Protein AF-A0A5C7MV73-F1 (afdb_monomer_lite)

Radius of gyration: 19.34 Å; chains: 1; bounding box: 49×48×42 Å

Secondary structure (DSSP, 8-state):
-HHHHHHHHHHHTTSS-GGGGPPPTTT---HHHHHHHHHHHHHHHHHHHHH-S-HHHHHHHHHHHHHHHHHHHHHHHHHHHHHHHHHHT---HHHHHHHHHHHHHHHHHHHHHHH-TTSTHHHHHHHHHHHHHHHHHHHHHHHHH-TTHHHHTT--SS--HHHHHS---TTGGG-

Structure (mmCIF, N/CA/C/O backbone):
data_AF-A0A5C7MV73-F1
#
_entry.id   AF-A0A5C7MV73-F1
#
loop_
_atom_site.group_PDB
_atom_site.id
_atom_site.type_symbol
_atom_site.label_atom_id
_atom_site.label_alt_id
_atom_site.label_comp_id
_atom_site.label_asym_id
_atom_site.label_entity_id
_atom_site.label_seq_id
_atom_site.pdbx_PDB_ins_code
_atom_site.Cartn_x
_atom_site.Cartn_y
_atom_site.Cartn_z
_atom_site.occupancy
_atom_site.B_iso_or_equiv
_atom_site.auth_seq_id
_atom_site.auth_comp_id
_atom_site.auth_asym_id
_atom_site.auth_atom_id
_atom_site.pdbx_PDB_model_num
ATOM 1 N N . THR A 1 1 ? 5.139 -13.716 6.979 1.00 66.12 1 THR A N 1
ATOM 2 C CA . THR A 1 1 ? 4.104 -13.939 8.017 1.00 66.12 1 THR A CA 1
ATOM 3 C C . THR A 1 1 ? 3.311 -12.680 8.343 1.00 66.12 1 THR A C 1
ATOM 5 O O . THR A 1 1 ? 2.109 -12.799 8.534 1.00 66.12 1 THR A O 1
ATOM 8 N N . ALA A 1 2 ? 3.917 -11.484 8.371 1.00 81.38 2 ALA A N 1
ATOM 9 C CA . ALA A 1 2 ? 3.180 -10.228 8.572 1.00 81.38 2 ALA A CA 1
ATOM 10 C C . ALA A 1 2 ? 2.111 -9.983 7.486 1.00 81.38 2 ALA A C 1
ATOM 12 O O . ALA A 1 2 ? 0.936 -9.880 7.816 1.00 81.38 2 ALA A O 1
ATOM 13 N N . LEU A 1 3 ? 2.486 -10.039 6.198 1.00 84.38 3 LEU A N 1
ATOM 14 C CA . LEU A 1 3 ? 1.556 -9.837 5.072 1.00 84.38 3 LEU A CA 1
ATOM 15 C C . LEU A 1 3 ? 0.315 -10.739 5.148 1.00 84.38 3 LEU A C 1
ATOM 17 O O . LEU A 1 3 ? -0.807 -10.259 5.043 1.00 84.38 3 LEU A O 1
ATOM 21 N N . SER A 1 4 ? 0.500 -12.040 5.385 1.00 85.50 4 SER A N 1
ATOM 22 C CA . SER A 1 4 ? -0.615 -12.989 5.498 1.00 85.50 4 SER A CA 1
ATOM 23 C C . SER A 1 4 ? -1.550 -12.670 6.667 1.00 85.50 4 SER A C 1
ATOM 25 O O . SER A 1 4 ? -2.741 -12.938 6.573 1.00 85.50 4 SER A O 1
ATOM 27 N N . ARG A 1 5 ? -1.033 -12.094 7.762 1.00 84.25 5 ARG A N 1
ATOM 28 C CA . ARG A 1 5 ? -1.854 -11.669 8.905 1.00 84.25 5 ARG A CA 1
ATOM 29 C C . ARG A 1 5 ? -2.614 -10.380 8.602 1.00 84.25 5 ARG A C 1
ATOM 31 O O . ARG A 1 5 ? -3.785 -10.300 8.946 1.00 84.25 5 ARG A O 1
ATOM 38 N N . THR A 1 6 ? -1.995 -9.428 7.905 1.00 87.94 6 THR A N 1
ATOM 39 C CA . THR A 1 6 ? -2.673 -8.209 7.439 1.00 87.94 6 THR A CA 1
ATOM 40 C C . THR A 1 6 ? -3.791 -8.539 6.450 1.00 87.94 6 THR A C 1
ATOM 42 O O . THR A 1 6 ? -4.907 -8.066 6.621 1.00 87.94 6 THR A O 1
ATOM 45 N N . LEU A 1 7 ? -3.537 -9.412 5.466 1.00 87.69 7 LEU A N 1
ATOM 46 C CA . LEU A 1 7 ? -4.562 -9.872 4.518 1.00 87.69 7 LEU A CA 1
ATOM 47 C C . LEU A 1 7 ? -5.703 -10.617 5.221 1.00 87.69 7 LEU A C 1
ATOM 49 O O . LEU A 1 7 ? -6.866 -10.432 4.876 1.00 87.69 7 LEU A O 1
ATOM 53 N N . PHE A 1 8 ? -5.375 -11.434 6.223 1.00 85.75 8 PHE A N 1
ATOM 54 C CA . PHE A 1 8 ? -6.368 -12.112 7.050 1.00 85.75 8 PHE A CA 1
ATOM 55 C C . PHE A 1 8 ? -7.244 -11.123 7.831 1.00 85.75 8 PHE A C 1
ATOM 57 O O . PHE A 1 8 ? -8.467 -11.229 7.775 1.00 85.75 8 PHE A O 1
ATOM 64 N N . ALA A 1 9 ? -6.643 -10.133 8.500 1.00 84.56 9 ALA A N 1
ATOM 65 C CA . ALA A 1 9 ? -7.378 -9.087 9.213 1.00 84.56 9 ALA A CA 1
ATOM 66 C C . ALA A 1 9 ? -8.276 -8.280 8.258 1.00 84.56 9 ALA A C 1
ATOM 68 O O . ALA A 1 9 ? -9.473 -8.155 8.498 1.00 84.56 9 ALA A O 1
ATOM 69 N N . MET A 1 10 ? -7.743 -7.857 7.107 1.00 87.88 10 MET A N 1
ATOM 70 C CA . MET A 1 10 ? -8.515 -7.173 6.062 1.00 87.88 10 MET A CA 1
ATOM 71 C C . MET A 1 10 ? -9.675 -8.022 5.515 1.00 87.88 10 MET A C 1
ATOM 73 O O . MET A 1 10 ? -10.728 -7.481 5.180 1.00 87.88 10 MET A O 1
ATOM 77 N N . GLY A 1 11 ? -9.504 -9.346 5.419 1.00 85.62 11 GLY A N 1
ATOM 78 C CA . GLY A 1 11 ? -10.577 -10.276 5.058 1.00 85.62 11 GLY A CA 1
ATOM 79 C C . GLY A 1 11 ? -11.682 -10.331 6.113 1.00 85.62 11 GLY A C 1
ATOM 80 O O . GLY A 1 11 ? -12.858 -10.306 5.766 1.00 85.62 11 GLY A O 1
ATOM 81 N N . ARG A 1 12 ? -11.323 -10.322 7.401 1.00 82.44 12 ARG A N 1
ATOM 82 C CA . ARG A 1 12 ? -12.289 -10.298 8.515 1.00 82.44 12 ARG A CA 1
ATOM 83 C C . ARG A 1 12 ? -13.036 -8.971 8.655 1.00 82.44 12 ARG A C 1
ATOM 85 O O . ARG A 1 12 ? -14.192 -8.957 9.063 1.00 82.44 12 ARG A O 1
ATOM 92 N N . GLU A 1 13 ? -12.397 -7.866 8.290 1.00 83.81 13 GLU A N 1
ATOM 93 C CA . GLU A 1 13 ? -13.022 -6.539 8.237 1.00 83.81 13 GLU A CA 1
ATOM 94 C C . GLU A 1 13 ? -13.892 -6.339 6.980 1.00 83.81 13 GLU A C 1
ATOM 96 O O . GLU A 1 13 ? -14.599 -5.339 6.858 1.00 83.81 13 GLU A O 1
ATOM 101 N N . GLY A 1 14 ? -13.868 -7.286 6.033 1.00 83.00 14 GLY A N 1
ATOM 102 C CA . GLY A 1 14 ? -14.630 -7.229 4.783 1.00 83.00 14 GLY A CA 1
ATOM 103 C C . GLY A 1 14 ? -14.017 -6.333 3.696 1.00 83.00 14 GLY A C 1
ATOM 104 O O . GLY A 1 14 ? -14.646 -6.141 2.644 1.00 83.00 14 GLY A O 1
ATOM 105 N N . LEU A 1 15 ? -12.798 -5.807 3.911 1.00 85.00 15 LEU A N 1
ATOM 106 C CA . LEU A 1 15 ? -12.034 -5.076 2.886 1.00 85.00 15 LEU A CA 1
ATOM 107 C C . LEU A 1 15 ? -11.621 -6.001 1.737 1.00 85.00 15 LEU A C 1
ATOM 109 O O . LEU A 1 15 ? -11.571 -5.569 0.586 1.00 85.00 15 LEU A O 1
ATOM 113 N N . LEU A 1 16 ? -11.340 -7.265 2.050 1.00 87.12 16 LEU A N 1
ATOM 114 C CA . LEU A 1 16 ? -11.012 -8.316 1.090 1.00 87.12 16 LEU A CA 1
ATOM 115 C C . LEU A 1 16 ? -12.119 -9.384 1.053 1.00 87.12 16 LEU A C 1
ATOM 117 O O . LEU A 1 16 ? -13.000 -9.373 1.913 1.00 87.12 16 LEU A O 1
ATOM 121 N N . PRO A 1 17 ? -12.120 -10.292 0.056 1.00 85.06 17 PRO A N 1
ATOM 122 C CA . PRO A 1 17 ? -13.029 -11.435 0.049 1.00 85.06 17 PRO A CA 1
ATOM 123 C C . PRO A 1 17 ? -12.974 -12.236 1.356 1.00 85.06 17 PRO A C 1
ATOM 125 O O . PRO A 1 17 ? -11.885 -12.562 1.831 1.00 85.06 17 PRO A O 1
ATOM 128 N N . ASP A 1 18 ? -14.140 -12.623 1.875 1.00 82.75 18 ASP A N 1
ATOM 129 C CA . ASP A 1 18 ? -14.304 -13.307 3.168 1.00 82.75 18 ASP A CA 1
ATOM 130 C C . ASP A 1 18 ? -13.442 -14.579 3.285 1.00 82.75 18 ASP A C 1
ATOM 132 O O . ASP A 1 18 ? -12.954 -14.925 4.361 1.00 82.75 18 ASP A O 1
ATOM 136 N N . ALA A 1 19 ? -13.162 -15.247 2.158 1.00 85.19 19 ALA A N 1
ATOM 137 C CA . ALA A 1 19 ? -12.262 -16.398 2.078 1.00 85.19 19 ALA A CA 1
ATOM 138 C C . ALA A 1 19 ? -10.876 -16.128 2.702 1.00 85.19 19 ALA A C 1
ATOM 140 O O . ALA A 1 19 ? -10.326 -16.989 3.384 1.00 85.19 19 ALA A O 1
ATOM 141 N N . LEU A 1 20 ? -10.323 -14.921 2.534 1.00 85.12 20 LEU A N 1
ATOM 142 C CA . LEU A 1 20 ? -9.012 -14.550 3.083 1.00 85.12 20 LEU A CA 1
ATOM 143 C C . LEU A 1 20 ? -9.024 -14.414 4.612 1.00 85.12 20 LEU A C 1
ATOM 145 O O . LEU A 1 20 ? -7.974 -14.563 5.235 1.00 85.12 20 LEU A O 1
ATOM 149 N N . GLY A 1 21 ? -10.197 -14.196 5.213 1.00 83.31 21 GLY A N 1
ATOM 150 C CA . GLY A 1 21 ? -10.404 -14.149 6.662 1.00 83.31 21 GLY A CA 1
ATOM 151 C C . GLY A 1 21 ? -10.554 -15.521 7.332 1.00 83.31 21 GLY A C 1
ATOM 152 O O . GLY A 1 21 ? -10.794 -15.574 8.537 1.00 83.31 21 GLY A O 1
ATOM 153 N N . HIS A 1 22 ? -10.416 -16.632 6.594 1.00 82.62 22 HIS A N 1
ATOM 154 C CA . HIS A 1 22 ? -10.564 -17.981 7.147 1.00 82.62 22 HIS A CA 1
ATOM 155 C C . HIS A 1 22 ? -9.251 -18.529 7.721 1.00 82.62 22 HIS A C 1
ATOM 157 O O . HIS A 1 22 ? -8.219 -18.626 7.045 1.00 82.62 22 HIS A O 1
ATOM 163 N N . ALA A 1 23 ? -9.304 -18.958 8.983 1.00 84.75 23 ALA A N 1
ATOM 164 C CA . ALA A 1 23 ? -8.218 -19.680 9.632 1.00 84.75 23 ALA A CA 1
ATOM 165 C C . ALA A 1 23 ? -8.372 -21.196 9.422 1.00 84.75 23 ALA A C 1
ATOM 167 O O . ALA A 1 23 ? -9.476 -21.716 9.287 1.00 84.75 23 ALA A O 1
ATOM 168 N N . HIS A 1 24 ? -7.259 -21.928 9.399 1.00 82.94 24 HIS A N 1
ATOM 169 C CA . HIS A 1 24 ? -7.281 -23.384 9.294 1.00 82.94 24 HIS A CA 1
ATOM 170 C C . HIS A 1 24 ? -7.956 -23.987 10.546 1.00 82.94 24 HIS A C 1
ATOM 172 O O . HIS A 1 24 ? -7.481 -23.708 11.648 1.00 82.94 24 HIS A O 1
ATOM 178 N N . PRO A 1 25 ? -8.953 -24.890 10.432 1.00 80.62 25 PRO A N 1
ATOM 179 C CA . PRO A 1 25 ? -9.719 -25.390 11.585 1.00 80.62 25 PRO A CA 1
ATOM 180 C C . PRO A 1 25 ? -8.858 -26.030 12.686 1.00 80.62 25 PRO A C 1
ATOM 182 O O . PRO A 1 25 ? -9.040 -25.776 13.872 1.00 80.62 25 PRO A O 1
ATOM 185 N N . ARG A 1 26 ? -7.867 -26.840 12.285 1.00 80.69 26 ARG A N 1
ATOM 186 C CA . ARG A 1 26 ? -6.936 -27.525 13.200 1.00 80.69 26 ARG A CA 1
ATOM 187 C C . ARG A 1 26 ? -5.735 -26.678 13.642 1.00 80.69 26 ARG A C 1
ATOM 189 O O . ARG A 1 26 ? -5.458 -26.591 14.831 1.00 80.69 26 ARG A O 1
ATOM 196 N N . TYR A 1 27 ? -5.006 -26.086 12.690 1.00 81.06 27 TYR A N 1
ATOM 197 C CA . TYR A 1 27 ? -3.737 -25.389 12.949 1.00 81.06 27 TYR A CA 1
ATOM 198 C C . TYR A 1 27 ? -3.879 -23.888 13.216 1.00 81.06 27 TYR A C 1
ATOM 200 O O . TYR A 1 27 ? -2.906 -23.255 13.609 1.00 81.06 27 TYR A O 1
ATOM 208 N N . ARG A 1 28 ? -5.076 -23.316 13.021 1.00 75.94 28 ARG A N 1
ATOM 209 C CA . ARG A 1 28 ? -5.414 -21.918 13.341 1.00 75.94 28 ARG A CA 1
ATOM 210 C C . ARG A 1 28 ? -4.530 -20.895 12.619 1.00 75.94 28 ARG A C 1
ATOM 212 O O . ARG A 1 28 ? -4.274 -19.804 13.114 1.00 75.94 28 ARG A O 1
ATOM 219 N N . THR A 1 29 ? -4.068 -21.256 11.426 1.00 82.50 29 THR A N 1
ATOM 220 C CA . THR A 1 29 ? -3.215 -20.430 10.566 1.00 82.50 29 THR A CA 1
ATOM 221 C C . THR A 1 29 ? -4.035 -19.800 9.437 1.00 82.50 29 THR A C 1
ATOM 223 O O . THR A 1 29 ? -4.980 -20.429 8.955 1.00 82.50 29 THR A O 1
ATOM 226 N N . PRO A 1 30 ? -3.693 -18.587 8.962 1.00 83.19 30 PRO A N 1
ATOM 227 C CA . PRO A 1 30 ? -4.384 -17.928 7.851 1.00 83.19 30 PRO A CA 1
ATOM 228 C C . PRO A 1 30 ? -3.987 -18.565 6.506 1.00 83.19 30 PRO A C 1
ATOM 230 O O . PRO A 1 30 ? -3.307 -17.960 5.678 1.00 83.19 30 PRO A O 1
ATOM 233 N N . HIS A 1 31 ? -4.347 -19.835 6.318 1.00 85.44 31 HIS A N 1
ATOM 234 C CA . HIS A 1 31 ? -3.887 -20.667 5.206 1.00 85.44 31 HIS A CA 1
ATOM 235 C C . HIS A 1 31 ? -4.344 -20.141 3.840 1.00 85.44 31 HIS A C 1
ATOM 237 O O . HIS A 1 31 ? -3.548 -20.158 2.905 1.00 85.44 31 HIS A O 1
ATOM 243 N N . VAL A 1 32 ? -5.565 -19.600 3.732 1.00 87.44 32 VAL A N 1
ATOM 244 C CA . VAL A 1 32 ? -6.060 -18.999 2.482 1.00 87.44 32 VAL A CA 1
ATOM 245 C C . VAL A 1 32 ? -5.246 -17.756 2.129 1.00 87.44 32 VAL A C 1
ATOM 247 O O . VAL A 1 32 ? -4.708 -17.663 1.027 1.00 87.44 32 VAL A O 1
ATOM 250 N N . ALA A 1 33 ? -5.052 -16.838 3.081 1.00 87.31 33 ALA A N 1
ATOM 251 C CA . ALA A 1 33 ? -4.213 -15.658 2.871 1.00 87.31 33 ALA A CA 1
ATOM 252 C C . ALA A 1 33 ? -2.767 -16.023 2.510 1.00 87.31 33 ALA A C 1
ATOM 254 O O . ALA A 1 33 ? -2.166 -15.383 1.650 1.00 87.31 33 ALA A O 1
ATOM 255 N N . LEU A 1 34 ? -2.215 -17.078 3.118 1.00 88.69 34 LEU A N 1
ATOM 256 C CA . LEU A 1 34 ? -0.885 -17.579 2.778 1.00 88.69 34 LEU A CA 1
ATOM 257 C C . LEU A 1 34 ? -0.834 -18.157 1.357 1.00 88.69 34 LEU A C 1
ATOM 259 O O . LEU A 1 34 ? 0.111 -17.870 0.627 1.00 88.69 34 LEU A O 1
ATOM 263 N N . SER A 1 35 ? -1.851 -18.927 0.960 1.00 89.12 35 SER A N 1
ATOM 264 C CA . SER A 1 35 ? -1.933 -19.537 -0.372 1.00 89.12 35 SER A CA 1
ATOM 265 C C . SER A 1 35 ? -2.033 -18.511 -1.499 1.00 89.12 35 SER A C 1
ATOM 267 O O . SER A 1 35 ? -1.579 -18.791 -2.597 1.00 89.12 35 SER A O 1
ATOM 269 N N . VAL A 1 36 ? -2.561 -17.314 -1.219 1.00 89.94 36 VAL A N 1
ATOM 270 C CA . VAL A 1 36 ? -2.613 -16.200 -2.178 1.00 89.94 36 VAL A CA 1
ATOM 271 C C . VAL A 1 36 ? -1.332 -15.362 -2.135 1.00 89.94 36 VAL A C 1
ATOM 273 O O . VAL A 1 36 ? -0.796 -14.985 -3.173 1.00 89.94 36 VAL A O 1
ATOM 276 N N . ALA A 1 37 ? -0.803 -15.081 -0.941 1.00 89.81 37 ALA A N 1
ATOM 277 C CA . ALA A 1 37 ? 0.368 -14.223 -0.786 1.00 89.81 37 ALA A CA 1
ATOM 278 C C . ALA A 1 37 ? 1.670 -14.872 -1.280 1.00 89.81 37 ALA A C 1
ATOM 280 O O . ALA A 1 37 ? 2.508 -14.186 -1.861 1.00 89.81 37 ALA A O 1
ATOM 281 N N . MET A 1 38 ? 1.863 -16.173 -1.032 1.00 91.06 38 MET A N 1
ATOM 282 C CA . MET A 1 38 ? 3.121 -16.857 -1.360 1.00 91.06 38 MET A CA 1
ATOM 283 C C . MET A 1 38 ? 3.395 -16.923 -2.867 1.00 91.06 38 MET A C 1
ATOM 285 O O . MET A 1 38 ? 4.501 -16.539 -3.248 1.00 91.06 38 MET A O 1
ATOM 289 N N . PRO A 1 39 ? 2.437 -17.320 -3.731 1.00 92.44 39 PRO A N 1
ATOM 290 C CA . PRO A 1 39 ? 2.635 -17.261 -5.175 1.00 92.44 39 PRO A CA 1
ATOM 291 C C . PRO A 1 39 ? 2.992 -15.853 -5.630 1.00 92.44 39 PRO A C 1
ATOM 293 O O . PRO A 1 39 ? 3.994 -15.683 -6.304 1.00 92.44 39 PRO A O 1
ATOM 296 N N . MET A 1 40 ? 2.286 -14.824 -5.152 1.00 89.81 40 MET A N 1
ATOM 297 C CA . MET A 1 40 ? 2.567 -13.440 -5.547 1.00 89.81 40 MET A CA 1
ATOM 298 C C . MET A 1 40 ? 3.988 -12.985 -5.169 1.00 89.81 40 MET A C 1
ATOM 300 O O . MET A 1 40 ? 4.650 -12.309 -5.953 1.00 89.81 40 MET A O 1
ATOM 304 N N . ILE A 1 41 ? 4.486 -13.379 -3.990 1.00 90.44 41 ILE A N 1
ATOM 305 C CA . ILE A 1 41 ? 5.856 -13.069 -3.540 1.00 90.44 41 ILE A CA 1
ATOM 306 C C . ILE A 1 41 ? 6.917 -13.761 -4.406 1.00 90.44 41 ILE A C 1
ATOM 308 O O . ILE A 1 41 ? 8.012 -13.224 -4.543 1.00 90.44 41 ILE A O 1
ATOM 312 N N . VAL A 1 42 ? 6.626 -14.938 -4.965 1.00 93.56 42 VAL A N 1
ATOM 313 C CA . VAL A 1 42 ? 7.579 -15.718 -5.772 1.00 93.56 42 VAL A CA 1
ATOM 314 C C . VAL A 1 42 ? 7.477 -15.361 -7.253 1.00 93.56 42 VAL A C 1
ATOM 316 O O . VAL A 1 42 ? 8.488 -15.101 -7.899 1.00 93.56 42 VAL A O 1
ATOM 319 N N . GLU A 1 43 ? 6.263 -15.311 -7.788 1.00 94.00 43 GLU A N 1
ATOM 320 C CA . GLU A 1 43 ? 5.981 -15.064 -9.198 1.00 94.00 43 GLU A CA 1
ATOM 321 C C . GLU A 1 43 ? 6.427 -13.672 -9.630 1.00 94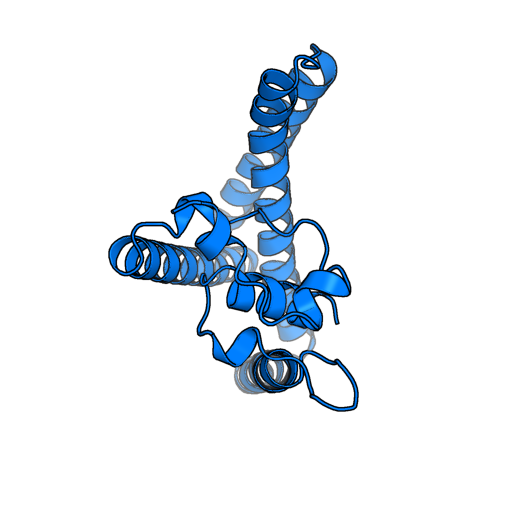.00 43 GLU A C 1
ATOM 323 O O . GLU A 1 43 ? 6.984 -13.547 -10.713 1.00 94.00 43 GLU A O 1
ATOM 328 N N . VAL A 1 44 ? 6.263 -12.634 -8.800 1.00 93.19 44 VAL A N 1
ATOM 329 C CA . VAL A 1 44 ? 6.658 -11.266 -9.179 1.00 93.19 44 VAL A CA 1
ATOM 330 C C . VAL A 1 44 ? 8.178 -11.143 -9.401 1.00 93.19 44 VAL A C 1
ATOM 332 O O . VAL A 1 44 ? 8.571 -10.713 -10.487 1.00 93.19 44 VAL A O 1
ATOM 335 N N . PRO A 1 45 ? 9.063 -11.542 -8.461 1.00 92.75 45 PRO A N 1
ATOM 336 C CA . PRO A 1 45 ? 10.505 -11.557 -8.707 1.00 92.75 45 PRO A CA 1
ATOM 337 C C . PRO A 1 45 ? 10.920 -12.488 -9.847 1.00 92.75 45 PRO A C 1
ATOM 339 O O . PRO A 1 45 ? 11.790 -12.126 -10.633 1.00 92.75 45 PRO A O 1
ATOM 342 N N . VAL A 1 46 ? 10.307 -13.673 -9.953 1.00 94.69 46 VAL A N 1
ATOM 343 C CA . VAL A 1 46 ? 10.628 -14.647 -11.008 1.00 94.69 46 VAL A CA 1
ATOM 344 C C . VAL A 1 46 ? 10.254 -14.103 -12.386 1.00 94.69 46 VAL A C 1
ATOM 346 O O . VAL A 1 46 ? 11.077 -14.140 -13.294 1.00 94.69 46 VAL A O 1
ATOM 349 N N . ALA A 1 47 ? 9.060 -13.532 -12.541 1.00 93.94 47 ALA A N 1
ATOM 350 C CA . ALA A 1 47 ? 8.636 -12.869 -13.769 1.00 93.94 47 ALA A CA 1
ATOM 351 C C . ALA A 1 47 ? 9.557 -11.691 -14.113 1.00 93.94 47 ALA A C 1
ATOM 353 O O . ALA A 1 47 ? 9.928 -11.518 -15.272 1.00 93.94 47 ALA A O 1
ATOM 354 N N . TYR A 1 48 ? 9.978 -10.916 -13.109 1.00 92.75 48 TYR A N 1
ATOM 355 C CA . TYR A 1 48 ? 10.893 -9.802 -13.328 1.00 92.75 48 TYR A CA 1
ATOM 356 C C . TYR A 1 48 ? 12.292 -10.272 -13.766 1.00 92.75 48 TYR A C 1
ATOM 358 O O . TYR A 1 48 ? 12.884 -9.655 -14.645 1.00 92.75 48 TYR A O 1
ATOM 366 N N . LEU A 1 49 ? 12.793 -11.402 -13.252 1.00 94.12 49 LEU A N 1
ATOM 367 C CA . LEU A 1 49 ? 14.061 -11.997 -13.704 1.00 94.12 49 LEU A CA 1
ATOM 368 C C . LEU A 1 49 ? 14.065 -12.356 -15.193 1.00 94.12 49 LEU A C 1
ATOM 370 O O . LEU A 1 49 ? 15.114 -12.264 -15.818 1.00 94.12 49 LEU A O 1
ATOM 374 N N . PHE A 1 50 ? 12.922 -12.732 -15.772 1.00 93.88 50 PHE A N 1
ATOM 375 C CA . PHE A 1 50 ? 12.834 -12.997 -17.212 1.00 93.88 50 PHE A CA 1
ATOM 376 C C . PHE A 1 50 ? 12.890 -11.727 -18.070 1.00 93.88 50 PHE A C 1
ATOM 378 O O . PHE A 1 50 ? 13.200 -11.814 -19.256 1.00 93.88 50 PHE A O 1
ATOM 385 N N . ALA A 1 51 ? 12.576 -10.564 -17.493 1.00 89.44 51 ALA A N 1
ATOM 386 C CA . ALA A 1 51 ? 12.569 -9.280 -18.191 1.00 89.44 51 ALA A CA 1
ATOM 387 C C . ALA A 1 51 ? 13.816 -8.423 -17.908 1.00 89.44 51 ALA A C 1
ATOM 389 O O . ALA A 1 51 ? 14.110 -7.509 -18.674 1.00 89.44 51 ALA A O 1
ATOM 390 N N . ALA A 1 52 ? 14.521 -8.679 -16.806 1.00 89.62 52 ALA A N 1
ATOM 391 C CA . ALA A 1 52 ? 15.673 -7.897 -16.378 1.00 89.62 52 ALA A CA 1
ATOM 392 C C . ALA A 1 52 ? 16.987 -8.408 -16.981 1.00 89.62 52 ALA A C 1
ATOM 394 O O . ALA A 1 52 ? 17.193 -9.607 -17.150 1.00 89.62 52 ALA A O 1
ATOM 395 N N . GLU A 1 53 ? 17.916 -7.486 -17.225 1.00 88.44 53 GLU A N 1
ATOM 396 C CA . GLU A 1 53 ? 19.251 -7.803 -17.746 1.00 88.44 53 GLU A CA 1
ATOM 397 C C . GLU A 1 53 ? 20.151 -8.458 -16.689 1.00 88.44 53 GLU A C 1
ATOM 399 O O . GLU A 1 53 ? 21.038 -9.249 -17.013 1.00 88.44 53 GLU A O 1
ATOM 404 N N . SER A 1 54 ? 19.920 -8.154 -15.407 1.00 92.62 54 SER A N 1
ATOM 405 C CA . SER A 1 54 ? 20.673 -8.730 -14.300 1.00 92.62 54 SER A CA 1
ATOM 406 C C . SER A 1 54 ? 19.821 -8.952 -13.048 1.00 92.62 54 SER A C 1
ATOM 408 O O . SER A 1 54 ? 18.853 -8.241 -12.770 1.00 92.62 54 SER A O 1
ATOM 410 N N . SER A 1 55 ? 20.235 -9.910 -12.212 1.00 92.44 55 SER A N 1
ATOM 411 C CA . SER A 1 55 ? 19.627 -10.140 -10.893 1.00 92.44 55 SER A CA 1
ATOM 412 C C . SER A 1 55 ? 19.789 -8.944 -9.945 1.00 92.44 55 SER A C 1
ATOM 414 O O . SER A 1 55 ? 18.972 -8.748 -9.043 1.00 92.44 55 SER A O 1
ATOM 416 N N . ARG A 1 56 ? 20.818 -8.114 -10.164 1.00 92.56 56 ARG A N 1
ATOM 417 C CA . ARG A 1 56 ? 21.034 -6.872 -9.417 1.00 92.56 56 ARG A CA 1
ATOM 418 C C . ARG A 1 56 ? 19.943 -5.848 -9.720 1.00 92.56 56 ARG A C 1
ATOM 420 O O . ARG A 1 56 ? 19.460 -5.212 -8.786 1.00 92.56 56 ARG A O 1
ATOM 427 N N . ASP A 1 57 ? 19.524 -5.724 -10.975 1.00 90.94 57 ASP A N 1
ATOM 428 C CA . ASP A 1 57 ? 18.466 -4.784 -11.371 1.00 90.94 57 ASP A CA 1
ATOM 429 C C . ASP A 1 57 ? 17.106 -5.208 -10.819 1.00 90.94 57 ASP A C 1
ATOM 431 O O . ASP A 1 57 ? 16.326 -4.367 -10.363 1.00 90.94 57 ASP A O 1
ATOM 435 N N . VAL A 1 58 ? 16.858 -6.522 -10.753 1.00 92.38 58 VAL A N 1
ATOM 436 C CA . VAL A 1 58 ? 15.685 -7.077 -10.064 1.00 92.38 58 VAL A CA 1
ATOM 437 C C . VAL A 1 58 ? 15.689 -6.697 -8.591 1.00 92.38 58 VAL A C 1
ATOM 439 O O . VAL A 1 58 ? 14.703 -6.156 -8.089 1.00 92.38 58 VAL A O 1
ATOM 442 N N . LEU A 1 59 ? 16.808 -6.933 -7.899 1.00 93.31 59 LEU A N 1
ATOM 443 C CA . LEU A 1 59 ? 16.946 -6.591 -6.486 1.00 93.31 59 LEU A CA 1
ATOM 444 C C . LEU A 1 59 ? 16.735 -5.090 -6.249 1.00 93.31 59 LEU A C 1
ATOM 446 O O . LEU A 1 59 ? 15.941 -4.718 -5.388 1.00 93.31 59 LEU A O 1
ATOM 450 N N . ILE A 1 60 ? 17.406 -4.229 -7.019 1.00 92.31 60 ILE A N 1
ATOM 451 C CA . ILE A 1 60 ? 17.288 -2.769 -6.893 1.00 92.31 60 ILE A CA 1
ATOM 452 C C . ILE A 1 60 ? 15.853 -2.315 -7.178 1.00 92.31 60 ILE A C 1
ATOM 454 O O . ILE A 1 60 ? 15.315 -1.514 -6.416 1.00 92.31 60 ILE A O 1
ATOM 458 N N . GLY A 1 61 ? 15.210 -2.844 -8.222 1.00 92.38 61 GLY A N 1
ATOM 459 C CA . GLY A 1 61 ? 13.832 -2.498 -8.570 1.00 92.38 61 GLY A CA 1
ATOM 460 C C . GLY A 1 61 ? 12.830 -2.903 -7.488 1.00 92.38 61 GLY A C 1
ATOM 461 O O . GLY A 1 61 ? 12.009 -2.086 -7.072 1.00 92.38 61 GLY A O 1
ATOM 462 N N . LEU A 1 62 ? 12.932 -4.129 -6.964 1.00 93.56 62 LEU A N 1
ATOM 463 C CA . LEU A 1 62 ? 12.074 -4.601 -5.871 1.00 93.56 62 LEU A CA 1
ATOM 464 C C . LEU A 1 62 ? 12.298 -3.800 -4.583 1.00 93.56 62 LEU A C 1
ATOM 466 O O . LEU A 1 62 ? 11.330 -3.438 -3.912 1.00 93.56 62 LEU A O 1
ATOM 470 N N . LEU A 1 63 ? 13.553 -3.475 -4.253 1.00 93.62 63 LEU A N 1
ATOM 471 C CA . LEU A 1 63 ? 13.877 -2.612 -3.115 1.00 93.62 63 LEU A CA 1
ATOM 472 C C . LEU A 1 63 ? 13.313 -1.204 -3.299 1.00 93.62 63 LEU A C 1
ATOM 474 O O . LEU A 1 63 ? 12.766 -0.646 -2.350 1.00 93.62 63 LEU A O 1
ATOM 478 N N . ALA A 1 64 ? 13.391 -0.646 -4.506 1.00 93.69 64 ALA A N 1
ATOM 479 C CA . ALA A 1 64 ? 12.839 0.667 -4.804 1.00 93.69 64 ALA A CA 1
ATOM 480 C C . ALA A 1 64 ? 11.311 0.679 -4.644 1.00 93.69 64 ALA A C 1
ATOM 482 O O . ALA A 1 64 ? 10.783 1.569 -3.979 1.00 93.69 64 ALA A O 1
ATOM 483 N N . VAL A 1 65 ? 10.590 -0.317 -5.172 1.00 94.19 65 VAL A N 1
ATOM 484 C CA . VAL A 1 65 ? 9.127 -0.429 -4.992 1.00 94.19 65 VAL A CA 1
ATOM 485 C C . VAL A 1 65 ? 8.768 -0.614 -3.514 1.00 94.19 65 VAL A C 1
ATOM 487 O O . VAL A 1 65 ? 7.863 0.050 -3.010 1.00 94.19 65 VAL A O 1
ATOM 490 N N . SER A 1 66 ? 9.513 -1.457 -2.793 1.00 94.06 66 SER A N 1
ATOM 491 C CA . SER A 1 66 ? 9.335 -1.661 -1.351 1.00 94.06 66 SER A CA 1
ATOM 492 C C . SER A 1 66 ? 9.538 -0.364 -0.559 1.00 94.06 66 SER A C 1
ATOM 494 O O . SER A 1 66 ? 8.709 -0.014 0.281 1.00 94.06 66 SER A O 1
ATOM 496 N N . ALA A 1 67 ? 10.582 0.407 -0.877 1.00 94.88 67 ALA A N 1
ATOM 497 C CA . ALA A 1 67 ? 10.858 1.694 -0.246 1.00 94.88 67 ALA A CA 1
ATOM 498 C C . ALA A 1 67 ? 9.707 2.693 -0.439 1.00 94.88 67 ALA A C 1
ATOM 500 O O . ALA A 1 67 ? 9.325 3.360 0.519 1.00 94.88 67 ALA A O 1
ATOM 501 N N . HIS A 1 68 ? 9.094 2.751 -1.628 1.00 95.12 68 HIS A N 1
ATOM 502 C CA . HIS A 1 68 ? 7.898 3.574 -1.850 1.00 95.12 68 HIS A CA 1
ATOM 503 C C . HIS A 1 68 ? 6.729 3.133 -0.959 1.00 95.12 68 HIS A C 1
ATOM 505 O O . HIS A 1 68 ? 6.056 3.980 -0.372 1.00 95.12 68 HIS A O 1
ATOM 511 N N . GLY A 1 69 ? 6.542 1.819 -0.798 1.00 94.50 69 GLY A N 1
ATOM 512 C CA . GLY A 1 69 ? 5.585 1.239 0.145 1.00 94.50 69 GLY A CA 1
ATOM 513 C C . GLY A 1 69 ? 5.779 1.738 1.572 1.00 94.50 69 GLY A C 1
ATOM 514 O O . GLY A 1 69 ? 4.847 2.268 2.178 1.00 94.50 69 GLY A O 1
ATOM 515 N N . TYR A 1 70 ? 7.002 1.630 2.092 1.00 95.62 70 TYR A N 1
ATOM 516 C CA . TYR A 1 70 ? 7.336 2.102 3.438 1.00 95.62 70 TYR A CA 1
ATOM 517 C C . TYR A 1 70 ? 7.171 3.614 3.594 1.00 95.62 70 TYR A C 1
ATOM 519 O O . TYR A 1 70 ? 6.592 4.061 4.582 1.00 95.62 70 TYR A O 1
ATOM 527 N N . ILE A 1 71 ? 7.639 4.401 2.622 1.00 96.56 71 ILE A N 1
ATOM 528 C CA . ILE A 1 71 ? 7.529 5.864 2.650 1.00 96.56 71 ILE A CA 1
ATOM 529 C C . ILE A 1 71 ? 6.061 6.285 2.697 1.00 96.56 71 ILE A C 1
ATOM 531 O O . ILE A 1 71 ? 5.699 7.125 3.516 1.00 96.56 71 ILE A O 1
ATOM 535 N N . VAL A 1 72 ? 5.199 5.693 1.865 1.00 96.81 72 VAL A N 1
ATOM 536 C CA . VAL A 1 72 ? 3.768 6.025 1.863 1.00 96.81 72 VAL A CA 1
ATOM 537 C C . VAL A 1 72 ? 3.082 5.557 3.143 1.00 96.81 72 VAL A C 1
ATOM 539 O O . VAL A 1 72 ? 2.290 6.314 3.700 1.00 96.81 72 VAL A O 1
ATOM 542 N N . ALA A 1 73 ? 3.408 4.370 3.660 1.00 95.31 73 ALA A N 1
ATOM 543 C CA . ALA A 1 73 ? 2.872 3.909 4.939 1.00 95.31 73 ALA A CA 1
ATOM 544 C C . ALA A 1 73 ? 3.241 4.868 6.085 1.00 95.31 73 ALA A C 1
ATOM 546 O O . ALA A 1 73 ? 2.361 5.311 6.823 1.00 95.31 73 ALA A O 1
ATOM 547 N N . TYR A 1 74 ? 4.512 5.263 6.197 1.00 96.31 74 TYR A N 1
ATOM 548 C CA . TYR A 1 74 ? 4.947 6.212 7.222 1.00 96.31 74 TYR A CA 1
ATOM 549 C C . TYR A 1 74 ? 4.406 7.619 7.002 1.00 96.31 74 TYR A C 1
ATOM 551 O O . TYR A 1 74 ? 4.050 8.277 7.973 1.00 96.31 74 TYR A O 1
ATOM 559 N N . LEU A 1 75 ? 4.268 8.069 5.755 1.00 97.50 75 LEU A N 1
ATOM 560 C CA . LEU A 1 75 ? 3.605 9.330 5.438 1.00 97.50 75 LEU A CA 1
ATOM 561 C C . LEU A 1 75 ? 2.169 9.339 5.974 1.00 97.50 75 LEU A C 1
ATOM 563 O O . LEU A 1 75 ? 1.779 10.284 6.657 1.00 97.50 75 LEU A O 1
ATOM 567 N N . LEU A 1 76 ? 1.397 8.281 5.712 1.00 95.81 76 LEU A N 1
ATOM 568 C CA . LEU A 1 76 ? 0.029 8.157 6.217 1.00 95.81 76 LEU A CA 1
ATOM 569 C C . LEU A 1 76 ? -0.009 8.147 7.748 1.00 95.81 76 LEU A C 1
ATOM 571 O O . LEU A 1 76 ? -0.849 8.832 8.327 1.00 95.81 76 LEU A O 1
ATOM 575 N N . VAL A 1 77 ? 0.924 7.449 8.403 1.00 95.75 77 VAL A N 1
ATOM 576 C CA . VAL A 1 77 ? 1.057 7.466 9.869 1.00 95.75 77 VAL A CA 1
ATOM 577 C C . VAL A 1 77 ? 1.358 8.879 10.370 1.00 95.75 77 VAL A C 1
ATOM 579 O O . VAL A 1 77 ? 0.642 9.382 11.228 1.00 95.75 77 VAL A O 1
ATOM 582 N N . CYS A 1 78 ? 2.350 9.567 9.804 1.00 96.62 78 CYS A N 1
ATOM 583 C CA . CYS A 1 78 ? 2.708 10.935 10.183 1.00 96.62 78 CYS A CA 1
ATOM 584 C C . CYS A 1 78 ? 1.545 11.924 10.020 1.00 96.62 78 CYS A C 1
ATOM 586 O O . CYS A 1 78 ? 1.401 12.832 10.837 1.00 96.62 78 CYS A O 1
ATOM 588 N N . LEU A 1 79 ? 0.704 11.744 8.997 1.00 95.69 79 LEU A N 1
ATOM 589 C CA . LEU A 1 79 ? -0.496 12.556 8.781 1.00 95.69 79 LEU A CA 1
ATOM 590 C C . LEU A 1 79 ? -1.645 12.179 9.731 1.00 95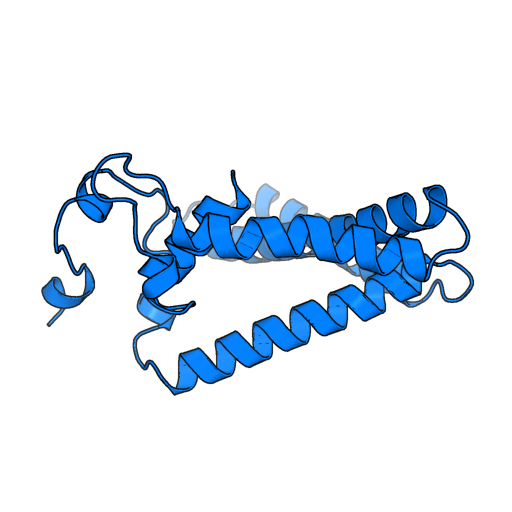.69 79 LEU A C 1
ATOM 592 O O . LEU A 1 79 ? -2.392 13.057 10.167 1.00 95.69 79 LEU A O 1
ATOM 596 N N . ALA A 1 80 ? -1.786 10.897 10.072 1.00 93.88 80 ALA A N 1
ATOM 597 C CA . ALA A 1 80 ? -2.828 10.401 10.967 1.00 93.88 80 ALA A CA 1
ATOM 598 C C . ALA A 1 80 ? -2.539 10.715 12.443 1.00 93.88 80 ALA A C 1
ATOM 600 O O . ALA A 1 80 ? -3.469 11.025 13.187 1.00 93.88 80 ALA A O 1
ATOM 601 N N . THR A 1 81 ? -1.272 10.694 12.867 1.00 94.44 81 THR A N 1
ATOM 602 C CA . THR A 1 81 ? -0.864 10.874 14.269 1.00 94.44 81 THR A CA 1
ATOM 603 C C . THR A 1 81 ? -1.411 12.161 14.901 1.00 94.44 81 THR A C 1
ATOM 605 O O .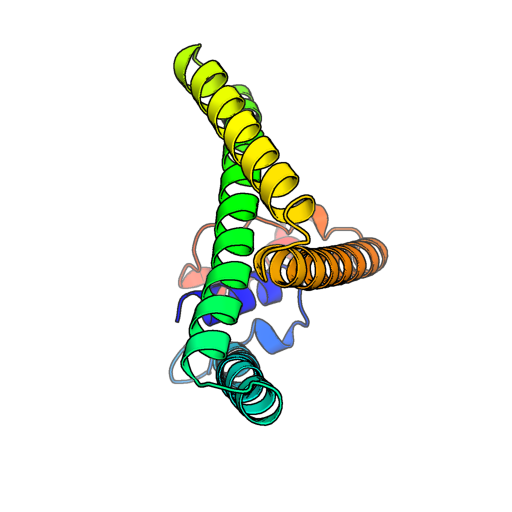 THR A 1 81 ? -2.005 12.070 15.974 1.00 94.44 81 THR A O 1
ATOM 608 N N . PRO A 1 82 ? -1.321 13.356 14.282 1.00 92.25 82 PRO A N 1
ATOM 609 C CA . PRO A 1 82 ? -1.903 14.563 14.867 1.00 92.25 82 PRO A CA 1
ATOM 610 C C . PRO A 1 82 ? -3.425 14.490 15.026 1.00 92.25 82 PRO A C 1
ATOM 612 O O . PRO A 1 82 ? -3.959 14.968 16.024 1.00 92.25 82 PRO A O 1
ATOM 615 N N . ALA A 1 83 ? -4.136 13.899 14.061 1.00 92.06 83 ALA A N 1
ATOM 616 C CA . ALA A 1 83 ? -5.583 13.716 14.152 1.00 92.06 83 ALA A CA 1
ATOM 617 C C . ALA A 1 83 ? -5.951 12.717 15.261 1.00 92.06 83 ALA A C 1
ATOM 619 O O . ALA A 1 83 ? -6.878 12.964 16.032 1.00 92.06 83 ALA A O 1
ATOM 620 N N . PHE A 1 84 ? -5.184 11.634 15.381 1.00 91.88 84 PHE A N 1
ATOM 621 C CA . PHE A 1 84 ? -5.331 10.634 16.432 1.00 91.88 84 PHE A CA 1
ATOM 622 C C . PHE A 1 84 ? -5.093 11.227 17.827 1.00 91.88 84 PHE A C 1
ATOM 624 O O . PHE A 1 84 ? -5.971 11.139 18.682 1.00 91.88 84 PHE A O 1
ATOM 631 N N . LEU A 1 85 ? -3.970 11.922 18.038 1.00 93.69 85 LEU A N 1
ATOM 632 C CA . LEU A 1 85 ? -3.643 12.550 19.323 1.00 93.69 85 LEU A CA 1
ATOM 633 C C . LEU A 1 85 ? -4.648 13.643 19.709 1.00 93.69 85 LEU A C 1
ATOM 635 O O . LEU A 1 85 ? -5.000 13.774 20.878 1.00 93.69 85 LEU A O 1
ATOM 639 N N . ARG A 1 86 ? -5.169 14.401 18.730 1.00 92.88 86 ARG A N 1
ATOM 640 C CA . ARG A 1 86 ? -6.269 15.354 18.972 1.00 92.88 86 ARG A CA 1
ATOM 641 C C . ARG A 1 86 ? -7.526 14.654 19.469 1.00 92.88 86 ARG A C 1
ATOM 643 O O . ARG A 1 86 ? -8.179 15.175 20.364 1.00 92.88 86 ARG A O 1
ATOM 650 N N . ARG A 1 87 ? -7.862 13.494 18.900 1.00 92.00 87 ARG A N 1
ATOM 651 C CA . ARG A 1 87 ? -9.068 12.737 19.259 1.00 92.00 87 ARG A CA 1
ATOM 652 C C . ARG A 1 87 ? -9.023 12.204 20.693 1.00 92.00 87 ARG A C 1
ATOM 654 O O . ARG A 1 87 ? -10.068 12.161 21.330 1.00 92.00 87 ARG A O 1
ATOM 661 N N . ILE A 1 88 ? -7.847 11.820 21.189 1.00 93.56 88 ILE A N 1
ATOM 662 C CA . ILE A 1 88 ? -7.667 11.330 22.568 1.00 93.56 88 ILE A CA 1
ATOM 663 C C . ILE A 1 88 ? -7.330 12.443 23.576 1.00 93.56 88 ILE A C 1
ATOM 665 O O . ILE A 1 88 ? -7.212 12.171 24.763 1.00 93.56 88 ILE A O 1
ATOM 669 N N . GLY A 1 89 ? -7.193 13.696 23.126 1.00 91.94 89 GLY A N 1
ATOM 670 C CA . GLY A 1 89 ? -6.892 14.843 23.992 1.00 91.94 89 GLY A CA 1
ATOM 671 C C . GLY A 1 89 ? -5.416 14.997 24.382 1.00 91.94 89 GLY A C 1
ATOM 672 O O . GLY A 1 89 ? -5.096 15.851 25.201 1.00 91.94 89 GLY A O 1
ATOM 673 N N . GLU A 1 90 ? -4.510 14.230 23.774 1.00 93.56 90 GLU A N 1
ATOM 674 C CA . GLU A 1 90 ? -3.074 14.201 24.100 1.00 93.56 90 GLU A CA 1
ATOM 675 C C . GLU A 1 90 ? -2.204 14.919 23.053 1.00 93.56 90 GLU A C 1
ATOM 677 O O . GLU A 1 90 ? -0.988 14.718 22.977 1.00 93.56 90 GLU A O 1
ATOM 682 N N . LEU A 1 91 ? -2.800 15.759 22.196 1.00 92.44 91 LEU A N 1
ATOM 683 C CA . LEU A 1 91 ? -2.016 16.489 21.204 1.00 92.44 91 LEU A CA 1
ATOM 684 C C . LEU A 1 91 ? -1.098 17.507 21.885 1.00 92.44 91 LEU A C 1
ATOM 686 O O . LEU A 1 91 ? -1.539 18.536 22.391 1.00 92.44 91 LEU A O 1
ATOM 690 N N . THR A 1 92 ? 0.201 17.264 21.765 1.00 93.19 92 THR A N 1
ATOM 691 C CA . THR A 1 92 ? 1.250 18.214 22.130 1.00 93.19 92 THR A CA 1
ATOM 692 C C . THR A 1 92 ? 1.900 18.826 20.883 1.00 93.19 92 THR A C 1
ATOM 694 O O . THR A 1 92 ? 1.742 18.342 19.757 1.00 93.19 92 THR A O 1
ATOM 697 N N . THR A 1 93 ? 2.641 19.922 21.065 1.00 93.31 93 THR A N 1
ATOM 698 C CA . THR A 1 93 ? 3.296 20.650 19.964 1.00 93.31 93 THR A CA 1
ATOM 699 C C . THR A 1 93 ? 4.366 19.811 19.259 1.00 93.31 93 THR A C 1
ATOM 701 O O . THR A 1 93 ? 4.541 19.927 18.048 1.00 93.31 93 THR A O 1
ATOM 704 N N . VAL A 1 94 ? 5.062 18.933 19.990 1.00 94.12 94 VAL A N 1
ATOM 705 C CA . VAL A 1 94 ? 6.179 18.141 19.449 1.00 94.12 94 VAL A CA 1
ATOM 706 C C . VAL A 1 94 ? 5.711 17.119 18.398 1.00 94.12 94 VAL A C 1
ATOM 708 O O . VAL A 1 94 ? 6.192 17.207 17.268 1.00 94.12 94 VAL A O 1
ATOM 711 N N . PRO A 1 95 ? 4.749 16.212 18.672 1.00 90.81 95 PRO A N 1
ATOM 712 C CA . PRO A 1 95 ? 4.219 15.292 17.664 1.00 90.81 95 PRO A CA 1
ATOM 713 C C . PRO A 1 95 ? 3.590 15.999 16.463 1.00 90.81 95 PRO A C 1
ATOM 715 O O . PRO A 1 95 ? 3.674 15.490 15.349 1.00 90.81 95 PRO A O 1
ATOM 718 N N . LEU A 1 96 ? 2.987 17.178 16.668 1.00 94.25 96 LEU A N 1
ATOM 719 C CA . LEU A 1 96 ? 2.431 17.970 15.574 1.00 94.25 96 LEU A CA 1
ATOM 720 C C . LEU A 1 96 ? 3.531 18.450 14.619 1.00 94.25 96 LEU A C 1
ATOM 722 O O . LEU A 1 96 ? 3.437 18.216 13.417 1.00 94.25 96 LEU A O 1
ATOM 726 N N . ILE A 1 97 ? 4.569 19.107 15.144 1.00 96.31 97 ILE A N 1
ATOM 727 C CA . ILE A 1 97 ? 5.655 19.658 14.322 1.00 96.31 97 ILE A CA 1
ATOM 728 C C . ILE A 1 97 ? 6.464 18.531 13.684 1.00 96.31 97 ILE A C 1
ATOM 730 O O . ILE A 1 97 ? 6.679 18.554 12.475 1.00 96.31 97 ILE A O 1
ATOM 734 N N . VAL A 1 98 ? 6.884 17.535 14.470 1.00 95.69 98 VAL A N 1
ATOM 735 C CA . VAL A 1 98 ? 7.699 16.419 13.970 1.00 95.69 98 VAL A CA 1
ATOM 736 C C . VAL A 1 98 ? 6.916 15.609 12.942 1.00 95.69 98 VAL A C 1
ATOM 738 O O . VAL A 1 98 ? 7.434 15.359 11.860 1.00 95.69 98 VAL A O 1
ATOM 741 N N . GLY A 1 99 ? 5.652 15.271 13.219 1.00 94.88 99 GLY A N 1
ATOM 742 C CA . GLY A 1 99 ? 4.806 14.530 12.283 1.00 94.88 99 GLY A CA 1
ATOM 743 C C . GLY A 1 99 ? 4.635 15.256 10.948 1.00 94.88 99 GLY A C 1
ATOM 744 O O . GLY A 1 99 ? 4.861 14.665 9.893 1.00 94.88 99 GLY A O 1
ATOM 745 N N . LEU A 1 100 ? 4.310 16.553 10.974 1.00 96.06 100 LEU A N 1
ATOM 746 C CA . LEU A 1 100 ? 4.147 17.343 9.750 1.00 96.06 100 LEU A CA 1
ATOM 747 C C . LEU A 1 100 ? 5.472 17.567 9.006 1.00 96.06 100 LEU A C 1
ATOM 749 O O . LEU A 1 100 ? 5.491 17.495 7.777 1.00 96.06 100 LEU A O 1
ATOM 753 N N . ALA A 1 101 ? 6.577 17.792 9.719 1.00 97.31 101 ALA A N 1
ATOM 754 C CA . ALA A 1 101 ? 7.898 17.936 9.112 1.00 97.31 101 ALA A CA 1
ATOM 755 C C . ALA A 1 101 ? 8.342 16.634 8.428 1.00 97.31 101 ALA A C 1
ATOM 757 O O . ALA A 1 101 ? 8.732 16.659 7.262 1.00 97.31 101 ALA A O 1
ATOM 758 N N . THR A 1 102 ? 8.208 15.487 9.104 1.00 96.94 102 THR A N 1
ATOM 759 C CA . THR A 1 102 ? 8.512 14.175 8.519 1.00 96.94 102 THR A CA 1
ATOM 760 C C . THR A 1 102 ? 7.610 13.878 7.323 1.00 96.94 102 THR A C 1
ATOM 762 O O . THR A 1 102 ? 8.109 13.425 6.295 1.00 96.94 102 THR A O 1
ATOM 765 N N . ALA A 1 103 ? 6.312 14.191 7.399 1.00 97.38 103 ALA A N 1
ATOM 766 C CA . ALA A 1 103 ? 5.402 14.054 6.262 1.00 97.38 103 ALA A CA 1
ATOM 767 C C . ALA A 1 103 ? 5.862 14.895 5.057 1.00 97.38 103 ALA A C 1
ATOM 769 O O . ALA A 1 103 ? 5.925 14.382 3.939 1.00 97.38 103 ALA A O 1
ATOM 770 N N . ALA A 1 104 ? 6.252 16.154 5.277 1.00 97.69 104 ALA A N 1
ATOM 771 C CA . ALA A 1 104 ? 6.782 17.017 4.224 1.00 97.69 104 ALA A CA 1
ATOM 772 C C . ALA A 1 104 ? 8.070 16.447 3.601 1.00 97.69 104 ALA A C 1
ATOM 774 O O . ALA A 1 104 ? 8.203 16.433 2.377 1.00 97.69 104 ALA A O 1
ATOM 775 N N . THR A 1 105 ? 8.986 15.909 4.414 1.00 97.88 105 THR A N 1
ATOM 776 C CA . THR A 1 105 ? 10.195 15.227 3.922 1.00 97.88 105 THR A CA 1
ATOM 777 C C . THR A 1 105 ? 9.853 14.004 3.071 1.00 97.88 105 THR A C 1
ATOM 779 O O . THR A 1 105 ? 10.411 13.845 1.988 1.00 97.88 105 THR A O 1
ATOM 782 N N . MET A 1 106 ? 8.914 13.161 3.508 1.00 97.25 106 MET A N 1
ATOM 783 C CA . MET A 1 106 ? 8.492 11.979 2.747 1.00 97.25 106 MET A CA 1
ATOM 784 C C . MET A 1 106 ? 7.854 12.363 1.404 1.00 97.25 106 MET A C 1
ATOM 786 O O . MET A 1 106 ? 8.168 11.755 0.382 1.00 97.25 106 MET A O 1
ATOM 790 N N . ILE A 1 107 ? 7.026 13.414 1.373 1.00 97.00 107 ILE A N 1
ATOM 791 C CA . ILE A 1 107 ? 6.458 13.956 0.128 1.00 97.00 107 ILE A CA 1
ATOM 792 C C . ILE A 1 107 ? 7.570 14.455 -0.803 1.00 97.00 107 ILE A C 1
ATOM 794 O O . ILE A 1 107 ? 7.558 14.136 -1.990 1.00 97.00 107 ILE A O 1
ATOM 798 N N . ALA A 1 108 ? 8.556 15.187 -0.276 1.00 97.00 108 ALA A N 1
ATOM 799 C CA . ALA A 1 108 ? 9.688 15.666 -1.066 1.00 97.00 108 ALA A CA 1
ATOM 800 C C . ALA A 1 108 ? 10.502 14.511 -1.676 1.00 97.00 108 ALA A C 1
ATOM 802 O O . ALA A 1 108 ? 10.878 14.589 -2.844 1.00 97.00 108 ALA A O 1
ATOM 803 N N . ILE A 1 109 ? 10.715 13.419 -0.930 1.00 94.88 109 ILE A N 1
ATOM 804 C CA . ILE A 1 109 ? 11.390 12.212 -1.435 1.00 94.88 109 ILE A CA 1
ATOM 805 C C . ILE A 1 109 ? 10.589 11.571 -2.575 1.00 94.88 109 ILE A C 1
ATOM 807 O O . ILE A 1 109 ? 11.178 11.218 -3.594 1.00 94.88 109 ILE A O 1
ATOM 811 N N . ILE A 1 110 ? 9.262 11.452 -2.443 1.00 94.00 110 ILE A N 1
ATOM 812 C CA . ILE A 1 110 ? 8.400 10.901 -3.504 1.00 94.00 110 ILE A CA 1
ATOM 813 C C . ILE A 1 110 ? 8.467 11.771 -4.764 1.00 94.00 110 ILE A C 1
ATOM 815 O O . ILE A 1 110 ? 8.618 11.244 -5.865 1.00 94.00 110 ILE A O 1
ATOM 819 N N . ILE A 1 111 ? 8.382 13.096 -4.618 1.00 94.25 111 ILE A N 1
ATOM 820 C CA . ILE A 1 111 ? 8.470 14.030 -5.750 1.00 94.25 111 ILE A CA 1
ATOM 821 C C . ILE A 1 111 ? 9.840 13.919 -6.422 1.00 94.25 111 ILE A C 1
ATOM 823 O O . ILE A 1 111 ? 9.920 13.809 -7.643 1.00 94.25 111 ILE A O 1
ATOM 827 N N . TRP A 1 112 ? 10.920 13.900 -5.641 1.00 94.62 112 TRP A N 1
ATOM 828 C CA . TRP A 1 112 ? 12.269 13.726 -6.172 1.00 94.62 112 TRP A CA 1
ATOM 829 C C . TRP A 1 112 ? 12.423 12.398 -6.928 1.00 94.62 112 TRP A C 1
ATOM 831 O O . TRP A 1 112 ? 12.956 12.386 -8.039 1.00 94.62 112 TRP A O 1
ATOM 841 N N . ALA A 1 113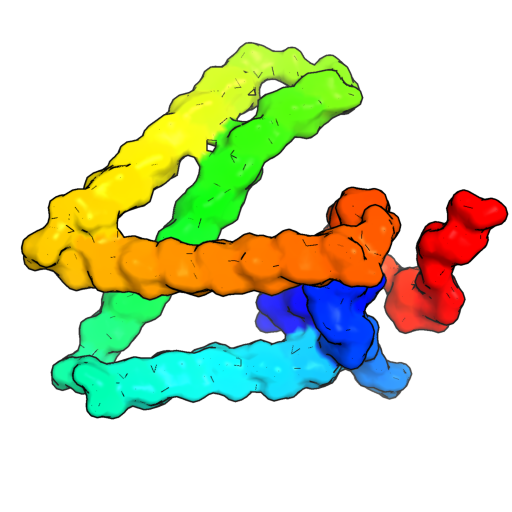 ? 11.908 11.298 -6.372 1.00 90.88 113 ALA A N 1
ATOM 842 C CA . ALA A 1 113 ? 11.913 9.983 -7.008 1.00 90.88 113 ALA A CA 1
ATOM 843 C C . ALA A 1 113 ? 11.146 9.990 -8.343 1.00 90.88 113 ALA A C 1
ATOM 845 O O . ALA A 1 113 ? 11.659 9.494 -9.346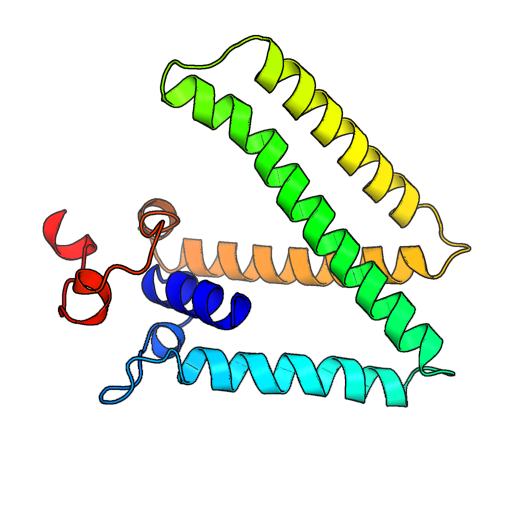 1.00 90.88 113 ALA A O 1
ATOM 846 N N . ALA A 1 114 ? 9.974 10.635 -8.381 1.00 89.50 114 ALA A N 1
ATOM 847 C CA . ALA A 1 114 ? 9.154 10.773 -9.584 1.00 89.50 114 ALA A CA 1
ATOM 848 C C . ALA A 1 114 ? 9.844 11.592 -10.689 1.00 89.50 114 ALA A C 1
ATOM 850 O O . ALA A 1 114 ? 9.723 11.270 -11.869 1.00 89.50 114 ALA A O 1
ATOM 851 N N . LEU A 1 115 ? 10.565 12.654 -10.315 1.00 90.94 115 LEU A N 1
ATOM 852 C CA . LEU A 1 115 ? 11.241 13.557 -11.254 1.00 90.94 115 LEU A CA 1
ATOM 853 C C . LEU A 1 115 ? 12.612 13.044 -11.714 1.00 90.94 115 LEU A C 1
ATOM 855 O O . LEU A 1 115 ? 13.165 13.557 -12.687 1.00 90.94 115 LEU A O 1
ATOM 859 N N . SER A 1 116 ? 13.163 12.025 -11.051 1.00 90.19 116 SER A N 1
ATOM 860 C CA . SER A 1 116 ? 14.470 11.437 -11.364 1.00 90.19 116 SER A CA 1
ATOM 861 C C . SER A 1 116 ? 14.412 10.507 -12.583 1.00 90.19 116 SER A C 1
ATOM 863 O O . SER A 1 116 ? 14.816 9.349 -12.514 1.00 90.19 116 SER A O 1
ATOM 865 N N . VAL A 1 117 ? 13.934 11.014 -13.725 1.00 81.56 117 VAL A N 1
ATOM 866 C CA . VAL A 1 117 ? 13.676 10.236 -14.955 1.00 81.56 117 VAL A CA 1
ATOM 867 C C . VAL A 1 117 ? 14.930 9.605 -15.574 1.00 81.56 117 VAL A C 1
ATOM 869 O O . VAL A 1 117 ? 14.839 8.613 -16.290 1.00 81.56 117 VAL A O 1
ATOM 872 N N . ALA A 1 118 ? 16.112 10.141 -15.263 1.00 81.62 118 ALA A N 1
ATOM 873 C CA . ALA A 1 118 ? 17.398 9.575 -15.674 1.00 81.62 118 ALA A CA 1
ATOM 874 C C . ALA A 1 118 ? 17.839 8.360 -14.827 1.00 81.62 118 ALA A C 1
ATOM 876 O O . ALA A 1 118 ? 18.843 7.727 -15.139 1.00 81.62 118 ALA A O 1
ATOM 877 N N . SER A 1 119 ? 17.120 8.042 -13.746 1.00 78.31 119 SER A N 1
ATOM 878 C CA . SER A 1 119 ? 17.414 6.950 -12.813 1.00 78.31 119 SER A CA 1
ATOM 879 C C . SER A 1 119 ? 16.276 5.927 -12.812 1.00 78.31 119 SER A C 1
ATOM 881 O O . SER A 1 119 ? 15.119 6.329 -12.829 1.00 78.31 119 SER A O 1
ATOM 883 N N . PRO A 1 120 ? 16.531 4.613 -12.685 1.00 80.06 120 PRO A N 1
ATOM 884 C CA . PRO A 1 120 ? 15.474 3.590 -12.650 1.00 80.06 120 PRO A CA 1
ATOM 885 C C . PRO A 1 120 ? 14.455 3.763 -11.504 1.00 80.06 120 PRO A C 1
ATOM 887 O O . PRO A 1 120 ? 13.411 3.113 -11.494 1.00 80.06 120 PRO A O 1
ATOM 890 N N . VAL A 1 121 ? 14.719 4.660 -10.549 1.00 85.88 121 VAL A N 1
ATOM 891 C CA . VAL A 1 121 ? 13.817 4.998 -9.441 1.00 85.88 121 VAL A CA 1
ATOM 892 C C . VAL A 1 121 ? 12.446 5.496 -9.921 1.00 85.88 121 VAL A C 1
ATOM 894 O O . VAL A 1 121 ? 11.445 5.129 -9.306 1.00 85.88 121 VAL A O 1
ATOM 897 N N . TRP A 1 122 ? 12.363 6.246 -11.030 1.00 88.25 122 TRP A N 1
ATOM 898 C CA . TRP A 1 122 ? 11.070 6.741 -11.529 1.00 88.25 122 TRP A CA 1
ATOM 899 C C . TRP A 1 122 ? 10.134 5.595 -11.944 1.00 88.25 122 TRP A C 1
ATOM 901 O O . TRP A 1 122 ? 8.919 5.689 -11.763 1.00 88.25 122 TRP A O 1
ATOM 911 N N . ILE A 1 123 ? 10.693 4.487 -12.454 1.00 89.44 123 ILE A N 1
ATOM 912 C CA . ILE A 1 123 ? 9.931 3.292 -12.845 1.00 89.44 123 ILE A CA 1
ATOM 913 C C . ILE A 1 123 ? 9.272 2.696 -11.603 1.00 89.44 123 ILE A C 1
ATOM 915 O O . ILE A 1 123 ? 8.080 2.395 -11.616 1.00 89.44 123 ILE A O 1
ATOM 919 N N . ALA A 1 124 ? 10.019 2.587 -10.502 1.00 91.50 124 ALA A N 1
ATOM 920 C CA . ALA A 1 124 ? 9.472 2.126 -9.232 1.00 91.50 124 ALA A CA 1
ATOM 921 C C . ALA A 1 124 ? 8.366 3.059 -8.718 1.00 91.50 124 ALA A C 1
ATOM 923 O O . ALA A 1 124 ? 7.341 2.571 -8.240 1.00 91.50 124 ALA A O 1
ATOM 924 N N . THR A 1 125 ? 8.521 4.379 -8.872 1.00 93.06 125 THR A N 1
ATOM 925 C CA . THR A 1 125 ? 7.471 5.349 -8.531 1.00 93.06 125 THR A CA 1
ATOM 926 C C . THR A 1 125 ? 6.211 5.137 -9.368 1.00 93.06 125 THR A C 1
ATOM 928 O O . THR A 1 125 ? 5.109 5.123 -8.818 1.00 93.06 125 THR A O 1
ATOM 931 N N . ALA A 1 126 ? 6.349 4.928 -10.680 1.00 93.06 126 ALA A N 1
ATOM 932 C CA . ALA A 1 126 ? 5.225 4.682 -11.581 1.00 93.06 126 ALA A CA 1
ATOM 933 C C . ALA A 1 126 ? 4.507 3.360 -11.257 1.00 93.06 126 ALA A C 1
ATOM 935 O O . ALA A 1 126 ? 3.285 3.348 -11.097 1.00 93.06 126 ALA A O 1
ATOM 936 N N . VAL A 1 127 ? 5.261 2.268 -11.083 1.00 94.12 127 VAL A N 1
ATOM 937 C CA . VAL A 1 127 ? 4.729 0.948 -10.703 1.00 94.12 127 VAL A CA 1
ATOM 938 C C . VAL A 1 127 ? 3.995 1.028 -9.367 1.00 94.12 127 VAL A C 1
ATOM 940 O O . VAL A 1 127 ? 2.850 0.590 -9.264 1.00 94.12 127 VAL A O 1
ATOM 943 N N . TYR A 1 128 ? 4.611 1.632 -8.349 1.00 95.00 128 TYR A N 1
ATOM 944 C CA . TYR A 1 128 ? 3.979 1.772 -7.042 1.00 95.00 128 TYR A CA 1
ATOM 945 C C . TYR A 1 128 ? 2.726 2.657 -7.099 1.00 95.00 128 TYR A C 1
ATOM 947 O O . TYR A 1 128 ? 1.713 2.325 -6.488 1.00 95.00 128 TYR A O 1
ATOM 955 N N . SER A 1 129 ? 2.747 3.740 -7.881 1.00 95.06 129 SER A N 1
ATOM 956 C CA . SER A 1 129 ? 1.574 4.603 -8.078 1.00 95.06 129 SER A CA 1
ATOM 957 C C . SER A 1 129 ? 0.414 3.851 -8.735 1.00 95.06 129 SER A C 1
ATOM 959 O O . SER A 1 129 ? -0.732 4.019 -8.322 1.00 95.06 129 SER A O 1
ATOM 961 N N . ALA A 1 130 ? 0.699 2.976 -9.705 1.00 96.81 130 ALA A N 1
ATOM 962 C CA . ALA A 1 130 ? -0.307 2.115 -10.322 1.00 96.81 130 ALA A CA 1
ATOM 963 C C . ALA A 1 130 ? -0.893 1.104 -9.321 1.00 96.81 130 ALA A C 1
ATOM 965 O O . ALA A 1 130 ? -2.113 0.949 -9.254 1.00 96.81 130 ALA A O 1
ATOM 966 N N . LEU A 1 131 ? -0.052 0.467 -8.496 1.00 95.50 131 LEU A N 1
ATOM 967 C CA . LEU A 1 131 ? -0.502 -0.435 -7.428 1.00 95.50 131 LEU A CA 1
ATOM 968 C C . LEU A 1 131 ? -1.371 0.294 -6.395 1.00 95.50 131 LEU A C 1
ATOM 970 O O . LEU A 1 131 ? -2.425 -0.212 -6.006 1.00 95.50 131 LEU A O 1
ATOM 974 N N . LEU A 1 132 ? -0.966 1.499 -5.987 1.00 95.38 132 LEU A N 1
ATOM 975 C CA . LEU A 1 132 ? -1.715 2.331 -5.047 1.00 95.38 132 LEU A CA 1
ATOM 976 C C . LEU A 1 132 ? -3.071 2.748 -5.630 1.00 95.38 132 LEU A C 1
ATOM 978 O O . LEU A 1 132 ? -4.089 2.655 -4.945 1.00 95.38 132 LEU A O 1
ATOM 982 N N . ALA A 1 133 ? -3.104 3.157 -6.901 1.00 96.62 133 ALA A N 1
ATOM 983 C CA . ALA A 1 133 ? -4.335 3.506 -7.601 1.00 96.62 133 ALA A CA 1
ATOM 984 C C . ALA A 1 133 ? -5.278 2.301 -7.733 1.00 96.62 133 ALA A C 1
ATOM 986 O O . ALA A 1 133 ? -6.476 2.438 -7.487 1.00 96.62 133 ALA A O 1
ATOM 987 N N . LEU A 1 134 ? -4.749 1.116 -8.057 1.00 96.25 134 LEU A N 1
ATOM 988 C CA . LEU A 1 134 ? -5.525 -0.123 -8.127 1.00 96.25 134 LEU A CA 1
ATOM 989 C C . LEU A 1 134 ? -6.111 -0.496 -6.758 1.00 96.25 134 LEU A C 1
ATOM 991 O O . LEU A 1 134 ? -7.299 -0.802 -6.663 1.00 96.25 134 LEU A O 1
ATOM 995 N N . GLY A 1 135 ? -5.306 -0.418 -5.695 1.00 92.62 135 GLY A N 1
ATOM 996 C CA . GLY A 1 135 ? -5.755 -0.659 -4.324 1.00 92.62 135 GLY A CA 1
ATOM 997 C C . GLY A 1 135 ? -6.838 0.329 -3.884 1.00 92.62 135 GLY A C 1
ATOM 998 O O . GLY A 1 135 ? -7.869 -0.078 -3.348 1.00 92.62 135 GLY A O 1
ATOM 999 N N . LEU A 1 136 ? -6.657 1.621 -4.178 1.00 93.69 136 LEU A N 1
ATOM 1000 C CA . LEU A 1 136 ? -7.651 2.655 -3.892 1.00 93.69 136 LEU A CA 1
ATOM 1001 C C . LEU A 1 136 ? -8.945 2.429 -4.684 1.00 93.69 136 LEU A C 1
ATOM 1003 O O . LEU A 1 136 ? -10.032 2.535 -4.121 1.00 93.69 136 LEU A O 1
ATOM 1007 N N . ALA A 1 137 ? -8.851 2.083 -5.968 1.00 94.81 137 ALA A N 1
ATOM 1008 C CA . ALA A 1 137 ? -10.011 1.768 -6.794 1.00 94.81 137 ALA A CA 1
ATOM 1009 C C . ALA A 1 137 ? -10.776 0.557 -6.239 1.00 94.81 137 ALA A C 1
ATOM 1011 O O . ALA A 1 137 ? -11.995 0.635 -6.069 1.00 94.81 137 ALA A O 1
ATOM 1012 N N . ALA A 1 138 ? -10.074 -0.523 -5.884 1.00 91.56 138 ALA A N 1
ATOM 1013 C CA . ALA A 1 138 ? -10.668 -1.701 -5.256 1.00 91.56 138 ALA A CA 1
ATOM 1014 C C . ALA A 1 138 ? -11.367 -1.348 -3.932 1.00 91.56 138 ALA A C 1
ATOM 1016 O O . ALA A 1 138 ? -12.522 -1.728 -3.725 1.00 91.56 138 ALA A O 1
ATOM 1017 N N . PHE A 1 139 ? -10.718 -0.548 -3.079 1.00 90.62 139 PHE A N 1
ATOM 1018 C CA . PHE A 1 139 ? -11.303 -0.055 -1.833 1.00 90.62 139 PHE A CA 1
ATOM 1019 C C . PHE A 1 139 ? -12.571 0.774 -2.077 1.00 90.62 139 PHE A C 1
ATOM 1021 O O . PHE A 1 139 ? -13.598 0.530 -1.448 1.00 90.62 139 PHE A O 1
ATOM 1028 N N . LEU A 1 140 ? -12.545 1.722 -3.018 1.00 91.62 140 LEU A N 1
ATOM 1029 C CA . LEU A 1 140 ? -13.699 2.566 -3.337 1.00 91.62 140 LEU A CA 1
ATOM 1030 C C . LEU A 1 140 ? -14.866 1.759 -3.920 1.00 91.62 140 LEU A C 1
ATOM 1032 O O . LEU A 1 140 ? -16.021 2.011 -3.572 1.00 91.62 140 LEU A O 1
ATOM 1036 N N . VAL A 1 141 ? -14.585 0.773 -4.777 1.00 91.69 141 VAL A N 1
ATOM 1037 C CA . VAL A 1 141 ? -15.601 -0.152 -5.298 1.00 91.69 141 VAL A CA 1
ATOM 1038 C C . VAL A 1 141 ? -16.215 -0.959 -4.156 1.00 91.69 141 VAL A C 1
ATOM 1040 O O . VAL A 1 141 ? -17.441 -1.040 -4.064 1.00 91.69 141 VAL A O 1
ATOM 1043 N N . ARG A 1 142 ? -15.396 -1.510 -3.253 1.00 88.94 142 ARG A N 1
ATOM 1044 C CA . ARG A 1 142 ? -15.878 -2.290 -2.105 1.00 88.94 142 ARG A CA 1
ATOM 1045 C C . ARG A 1 142 ? -16.689 -1.430 -1.137 1.00 88.94 142 ARG A C 1
ATOM 1047 O O . ARG A 1 142 ? -17.780 -1.838 -0.755 1.00 88.94 142 ARG A O 1
ATOM 1054 N N . ARG A 1 143 ? -16.232 -0.210 -0.838 1.00 88.75 143 ARG A N 1
ATOM 1055 C CA . ARG A 1 143 ? -16.940 0.770 0.003 1.00 88.75 143 ARG A CA 1
ATOM 1056 C C . ARG A 1 143 ? -18.319 1.132 -0.548 1.00 88.75 143 ARG A C 1
ATOM 1058 O O . ARG A 1 143 ? -19.242 1.340 0.223 1.00 88.75 143 ARG A O 1
ATOM 1065 N N . ARG A 1 144 ? -18.488 1.188 -1.874 1.00 88.00 144 ARG A N 1
ATOM 1066 C CA . ARG A 1 144 ? -19.812 1.403 -2.490 1.00 88.00 144 ARG A CA 1
ATOM 1067 C C . ARG A 1 144 ? -20.721 0.174 -2.426 1.00 88.00 144 ARG A C 1
ATOM 1069 O O . ARG A 1 144 ? -21.934 0.325 -2.490 1.00 88.00 144 ARG A O 1
ATOM 1076 N N . ARG A 1 145 ? -20.150 -1.031 -2.351 1.00 87.56 145 ARG A N 1
ATOM 1077 C CA . ARG A 1 145 ? -20.890 -2.305 -2.300 1.00 87.56 145 ARG A CA 1
ATOM 1078 C C . ARG A 1 145 ? -21.269 -2.712 -0.874 1.00 87.56 145 ARG A C 1
ATOM 1080 O O . ARG A 1 145 ? -22.232 -3.450 -0.709 1.00 87.56 145 ARG A O 1
ATOM 1087 N N . VAL A 1 146 ? -20.511 -2.262 0.126 1.00 84.81 146 VAL A N 1
ATOM 1088 C CA . VAL A 1 146 ? -20.675 -2.615 1.542 1.00 84.81 146 VAL A CA 1
ATOM 1089 C C . VAL A 1 146 ? -20.849 -1.318 2.353 1.00 84.81 146 VAL A C 1
ATOM 1091 O O . VAL A 1 146 ? -19.848 -0.652 2.619 1.00 84.81 146 VAL A O 1
ATOM 1094 N N . PRO A 1 147 ? -22.089 -0.940 2.729 1.00 77.56 147 PRO A N 1
ATOM 1095 C CA . PRO A 1 147 ? -22.395 0.361 3.339 1.00 77.56 147 PRO A CA 1
ATOM 1096 C C . PRO A 1 147 ? -21.632 0.617 4.643 1.00 77.56 147 PRO A C 1
ATOM 1098 O O . PRO A 1 147 ? -21.100 1.706 4.844 1.00 77.56 147 PRO A O 1
ATOM 1101 N N . ASP A 1 148 ? -21.500 -0.417 5.476 1.00 81.94 148 ASP A N 1
ATOM 1102 C CA . ASP A 1 148 ? -20.908 -0.292 6.812 1.00 81.94 148 ASP A CA 1
ATOM 1103 C C . ASP A 1 148 ? -19.380 -0.424 6.798 1.00 81.94 148 ASP A C 1
ATOM 1105 O O . ASP A 1 148 ? -18.754 -0.362 7.848 1.00 81.94 148 ASP A O 1
ATOM 1109 N N . LEU A 1 149 ? -18.741 -0.621 5.634 1.00 82.19 149 LEU A N 1
ATOM 1110 C CA . LEU A 1 149 ? -17.319 -0.985 5.555 1.00 82.19 149 LEU A CA 1
ATOM 1111 C C . LEU A 1 149 ? -16.408 0.002 6.293 1.00 82.19 149 LEU A C 1
ATOM 1113 O O . LEU A 1 149 ? -15.456 -0.415 6.939 1.00 82.19 149 LEU A O 1
ATOM 1117 N N . ALA A 1 150 ? -16.707 1.300 6.221 1.00 78.12 150 ALA A N 1
ATOM 1118 C CA . ALA A 1 150 ? -15.910 2.331 6.882 1.00 78.12 150 ALA A CA 1
ATOM 1119 C C . ALA A 1 150 ? -15.953 2.235 8.416 1.00 78.12 150 ALA A C 1
ATOM 1121 O O . ALA A 1 150 ? -14.989 2.619 9.068 1.00 78.12 150 ALA A O 1
ATOM 1122 N N . GLU A 1 151 ? -17.041 1.709 8.980 1.00 79.12 151 GLU A N 1
ATOM 1123 C CA . GLU A 1 151 ? -17.161 1.442 10.416 1.00 79.12 151 GLU A CA 1
ATOM 1124 C C . GLU A 1 151 ? -16.455 0.145 10.815 1.00 79.12 151 GLU A C 1
ATOM 1126 O O . GLU A 1 151 ? -16.176 -0.060 11.996 1.00 79.12 151 GLU A O 1
ATOM 1131 N N . ARG A 1 152 ? -16.157 -0.718 9.830 1.00 76.81 152 ARG A N 1
ATOM 1132 C CA . ARG A 1 152 ? -15.500 -2.006 10.048 1.00 76.81 152 ARG A CA 1
ATOM 1133 C C . ARG A 1 152 ? -13.985 -1.953 10.059 1.00 76.81 152 ARG A C 1
ATOM 1135 O O . ARG A 1 152 ? -13.346 -2.769 10.718 1.00 76.81 152 ARG A O 1
ATOM 1142 N N . VAL A 1 153 ? -13.428 -1.002 9.318 1.00 78.38 153 VAL A N 1
ATOM 1143 C CA . VAL A 1 153 ? -11.984 -0.858 9.134 1.00 78.38 153 VAL A CA 1
ATOM 1144 C C . VAL A 1 153 ? -11.329 -0.383 10.431 1.00 78.38 153 VAL A C 1
ATOM 1146 O O . VAL A 1 153 ? -11.727 0.641 10.987 1.00 78.38 153 VAL A O 1
ATOM 1149 N N . GLY A 1 154 ? -10.287 -1.086 10.878 1.00 70.44 154 GLY A N 1
ATOM 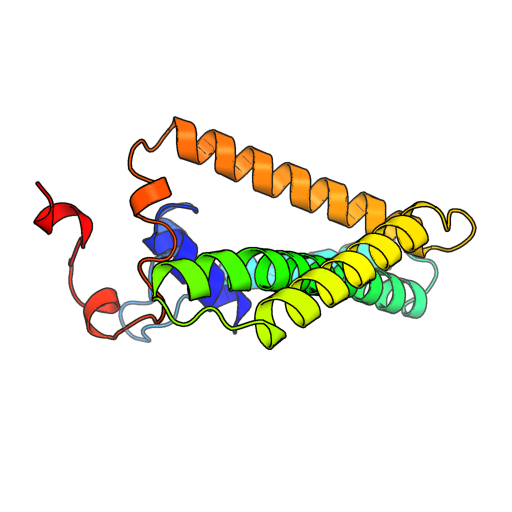1150 C CA . GLY A 1 154 ? -9.492 -0.689 12.044 1.00 70.44 154 GLY A CA 1
ATOM 1151 C C . GLY A 1 154 ? -10.137 -1.013 13.392 1.00 70.44 154 GLY A C 1
ATOM 1152 O O . GLY A 1 154 ? -9.730 -0.456 14.409 1.00 70.44 154 GLY A O 1
ATOM 1153 N N . VAL A 1 155 ? -11.144 -1.892 13.408 1.00 66.81 155 VAL A N 1
ATOM 1154 C CA . VAL A 1 155 ? -11.728 -2.421 14.652 1.00 66.81 155 VAL A CA 1
ATOM 1155 C C . VAL A 1 155 ? -10.875 -3.552 15.230 1.00 66.81 155 VAL A C 1
ATOM 1157 O O . VAL A 1 155 ? -10.866 -3.736 16.446 1.00 66.81 155 VAL A O 1
ATOM 1160 N N . PHE A 1 156 ? -10.109 -4.266 14.398 1.00 60.06 156 PHE A N 1
ATOM 1161 C CA . PHE A 1 156 ? -9.166 -5.278 14.868 1.00 60.06 156 PHE A CA 1
ATOM 1162 C C . PHE A 1 156 ? -7.741 -4.712 14.895 1.00 60.06 156 PHE A C 1
ATOM 1164 O O . PHE A 1 156 ? -7.045 -4.715 13.883 1.00 60.06 156 PHE A O 1
ATOM 1171 N N . ASP A 1 157 ? -7.300 -4.251 16.066 1.00 56.03 157 ASP A N 1
ATOM 1172 C CA . ASP A 1 157 ? -5.901 -3.848 16.298 1.00 56.03 157 ASP A CA 1
ATOM 1173 C C . ASP A 1 157 ? -4.990 -5.087 16.454 1.00 56.03 157 ASP A C 1
ATOM 1175 O O . ASP A 1 157 ? -3.886 -5.156 15.913 1.00 56.03 157 ASP A O 1
ATOM 1179 N N . GLU A 1 158 ? -5.516 -6.155 17.071 1.00 54.44 158 GLU A N 1
ATOM 1180 C CA . GLU A 1 158 ? -4.899 -7.482 17.118 1.00 54.44 158 GLU A CA 1
ATOM 1181 C C . GLU A 1 158 ? -5.939 -8.590 16.904 1.00 54.44 158 GLU A C 1
ATOM 1183 O O . GLU A 1 158 ? -7.083 -8.496 17.340 1.00 54.44 158 GLU A O 1
ATOM 1188 N N . THR A 1 159 ? -5.541 -9.687 16.252 1.00 53.28 159 THR A N 1
ATOM 1189 C CA . THR A 1 159 ? -6.378 -10.892 16.140 1.00 53.28 159 THR A CA 1
ATOM 1190 C C . THR A 1 159 ? -6.435 -11.596 17.499 1.00 53.28 159 THR A C 1
ATOM 1192 O O . THR A 1 159 ? -5.555 -12.413 17.799 1.00 53.28 159 THR A O 1
ATOM 1195 N N . VAL A 1 160 ? -7.434 -11.290 18.327 1.00 61.41 160 VAL A N 1
ATOM 1196 C CA . VAL A 1 160 ? -7.617 -11.947 19.628 1.00 61.41 160 VAL A CA 1
ATOM 1197 C C . VAL A 1 160 ? -8.207 -13.341 19.403 1.00 61.41 160 VAL A C 1
ATOM 1199 O O . VAL A 1 160 ? -8.991 -13.567 18.483 1.00 61.41 160 VAL A O 1
ATOM 1202 N N . ALA A 1 161 ? -7.835 -14.310 20.244 1.00 60.88 161 ALA A N 1
ATOM 1203 C CA . ALA A 1 161 ? -8.352 -15.680 20.173 1.00 60.88 161 ALA A CA 1
ATOM 1204 C C . ALA A 1 161 ? -9.893 -15.731 20.099 1.00 60.88 161 ALA A C 1
ATOM 1206 O O . ALA A 1 161 ? -10.442 -16.541 19.356 1.00 60.88 161 ALA A O 1
ATOM 1207 N N . GLY A 1 162 ? -10.580 -14.835 20.816 1.00 62.25 162 GLY A N 1
ATOM 1208 C CA . GLY A 1 162 ? -12.040 -14.720 20.793 1.00 62.25 162 GLY A CA 1
ATOM 1209 C C . GLY A 1 162 ? -12.605 -14.444 19.399 1.00 62.25 162 GLY A C 1
ATOM 1210 O O . GLY A 1 162 ? -13.569 -15.090 19.005 1.00 62.25 162 GLY A O 1
ATOM 1211 N N . ASP A 1 163 ? -11.951 -13.590 18.611 1.00 60.88 163 ASP A N 1
ATOM 1212 C CA . ASP A 1 163 ? -12.387 -13.278 17.250 1.00 60.88 163 ASP A CA 1
ATOM 1213 C C . ASP A 1 163 ? -12.185 -14.476 16.316 1.00 60.88 163 ASP A C 1
ATOM 1215 O O . ASP A 1 163 ? -13.005 -14.755 15.446 1.00 60.88 163 ASP A O 1
ATOM 1219 N N . VAL A 1 164 ? -11.095 -15.224 16.492 1.00 58.81 164 VAL A N 1
ATOM 1220 C CA . VAL A 1 164 ? -10.769 -16.372 15.632 1.00 58.81 164 VAL A CA 1
ATOM 1221 C C . VAL A 1 164 ? -11.682 -17.576 15.898 1.00 58.81 164 VAL A C 1
ATOM 1223 O O . VAL A 1 164 ? -11.917 -18.349 14.971 1.00 58.81 164 VAL A O 1
ATOM 1226 N N . PHE A 1 165 ? -12.165 -17.757 17.134 1.00 62.38 165 PHE A N 1
ATOM 1227 C CA . PHE A 1 165 ? -12.876 -18.977 17.555 1.00 62.38 165 PHE A CA 1
ATOM 1228 C C . PHE A 1 165 ? -14.367 -18.821 17.799 1.00 62.38 165 PHE A C 1
ATOM 1230 O O . PHE A 1 165 ? -15.061 -19.835 17.830 1.00 62.38 165 PHE A O 1
ATOM 1237 N N . ALA A 1 166 ? -14.866 -17.609 17.999 1.00 55.81 166 ALA A N 1
ATOM 1238 C CA . ALA A 1 166 ? -16.298 -17.405 18.023 1.00 55.81 166 ALA A CA 1
ATOM 1239 C C . ALA A 1 166 ? -16.804 -17.194 16.588 1.00 55.81 166 ALA A C 1
ATOM 1241 O O . ALA A 1 166 ? -16.168 -16.479 15.811 1.00 55.81 166 ALA A O 1
ATOM 1242 N N . ASP A 1 167 ? -18.015 -17.680 16.289 1.00 56.12 167 ASP A N 1
ATOM 1243 C CA . ASP A 1 167 ? -18.897 -17.107 15.250 1.00 56.12 167 ASP A CA 1
ATOM 1244 C C . ASP A 1 167 ? -19.335 -15.680 15.655 1.00 56.12 167 ASP A C 1
ATOM 1246 O O . ASP A 1 167 ? -20.466 -15.246 15.459 1.00 56.12 167 ASP A O 1
ATOM 1250 N N . TYR A 1 168 ? -18.443 -14.948 16.321 1.00 53.88 168 TYR A N 1
ATOM 1251 C CA . TYR A 1 168 ? -18.654 -13.601 16.774 1.00 53.88 168 TYR A CA 1
ATOM 1252 C C . TYR A 1 168 ? -18.534 -12.714 15.555 1.00 53.88 168 TYR A C 1
ATOM 1254 O O . TYR A 1 168 ? -17.448 -12.401 15.062 1.00 53.88 168 TYR A O 1
ATOM 1262 N N . ASN A 1 169 ? -19.699 -12.340 15.058 1.00 57.50 169 ASN A N 1
ATOM 1263 C CA . ASN A 1 169 ? -19.863 -11.237 14.155 1.00 57.50 169 ASN A CA 1
ATOM 1264 C C . ASN A 1 169 ? -19.945 -9.959 15.015 1.00 57.50 169 ASN A C 1
ATOM 1266 O O . ASN A 1 169 ? -21.024 -9.653 15.526 1.00 57.50 169 ASN A O 1
ATOM 1270 N N . PRO A 1 170 ? -18.853 -9.188 15.211 1.00 55.19 170 PRO A N 1
ATOM 1271 C CA . PRO A 1 170 ? -18.898 -7.960 16.018 1.00 55.19 170 PRO A CA 1
ATOM 1272 C C . PRO A 1 170 ? -19.932 -6.943 15.512 1.00 55.19 170 PRO A C 1
ATOM 1274 O O . PRO A 1 170 ? -20.313 -6.029 16.241 1.00 55.19 170 PRO A O 1
ATOM 1277 N N . TRP A 1 171 ? -20.402 -7.106 14.273 1.00 55.25 171 TRP A N 1
ATOM 1278 C CA . TRP A 1 171 ? -21.405 -6.264 13.630 1.00 55.25 171 TRP A CA 1
ATOM 1279 C C . TRP A 1 171 ? -22.849 -6.646 13.995 1.00 55.25 171 TRP A C 1
ATOM 1281 O O . TRP A 1 171 ? -23.746 -5.832 13.794 1.00 55.25 171 TRP A O 1
ATOM 1291 N N . GLU A 1 172 ? -23.100 -7.842 14.539 1.00 56.16 172 GLU A N 1
ATOM 1292 C CA . GLU A 1 172 ? -24.442 -8.263 14.982 1.00 56.16 172 GLU A CA 1
ATOM 1293 C C . GLU A 1 172 ? -24.866 -7.609 16.299 1.00 56.16 172 GLU A C 1
ATOM 1295 O O . GLU A 1 172 ? -26.052 -7.389 16.515 1.00 56.16 172 GLU A O 1
ATOM 1300 N N . VAL A 1 173 ? -23.913 -7.214 17.146 1.00 50.34 173 VAL A N 1
ATOM 1301 C CA . VAL A 1 173 ? -24.195 -6.603 18.460 1.00 50.34 173 VAL A CA 1
ATOM 1302 C C . VAL A 1 173 ? -24.638 -5.133 18.345 1.00 50.34 173 VAL A C 1
ATOM 1304 O O . VAL A 1 173 ? -25.080 -4.539 19.322 1.00 50.34 173 VAL A O 1
ATOM 1307 N N . ARG A 1 174 ? -24.508 -4.519 17.158 1.00 43.22 174 ARG A N 1
ATOM 1308 C CA . ARG A 1 174 ? -24.848 -3.105 16.903 1.00 43.22 174 ARG A CA 1
ATOM 1309 C C . ARG A 1 174 ? -26.197 -2.886 16.202 1.00 43.22 174 ARG A C 1
ATOM 1311 O O . ARG A 1 174 ? -26.467 -1.756 15.797 1.00 43.22 174 ARG A O 1
ATOM 1318 N N . ARG A 1 175 ? -27.024 -3.923 16.041 1.00 40.09 175 ARG A N 1
ATOM 1319 C CA . ARG A 1 175 ? -28.400 -3.786 15.536 1.00 40.09 175 ARG A CA 1
ATOM 1320 C C . ARG A 1 175 ? -29.426 -3.728 16.654 1.00 40.09 175 ARG A C 1
ATOM 1322 O O . ARG A 1 175 ? -29.261 -4.477 17.637 1.00 40.09 175 ARG A O 1
#

Foldseek 3Di:
DVQLQVQLLCLLLQLDPVLQVAADPPPRHSVSSCVVVVCVVVVVLVVVVVVDPDNVVSVVLVVLLVVLVVLVVLLVVLVVVQVVCVVVVNDDPVSVVVSVVSNVVSVVVLVCLCPPVVDCSVVSSVVNVVVVVVSVVSSVVSCVVDVCSVVSPPPPPDDDPCNNPDPDPVVVVVD

Sequence (175 aa):
TALSRTLFAMGREGLLPDALGHAHPRYRTPHVALSVAMPMIVEVPVAYLFAAESSRDVLIGLLAVSAHGYIVAYLLVCLATPAFLRRIGELTTVPLIVGLATAATMIAIIIWAALSVASPVWIATAVYSALLALGLAAFLVRRRRVPDLAERVGVFDETVAGDVFADYNPWEVRR

pLDDT: mean 85.96, std 12.48, range [40.09, 97.88]